Protein AF-A0A0C9R301-F1 (afdb_monomer)

Mean predicted aligned error: 19.4 Å

Foldseek 3Di:
DDPDDDPPPPPWAAAPQPLGGDICVVCVPWDKDFDDPDQVVQVVQCVLRVNPDRDDRRHIHTCQQDPLVPQWPCSPCCVVVVDDTDGDPPDYRNDCPSPPCPPVNVVPPPPPDDDDDDDDDDDDDDDDDDDDDDDDPDDDDDDDDDDDDDDDDDPDDDPPDDDDPDPDDDDDDDD

pLDDT: mean 70.41, std 19.67, range [37.19, 93.38]

Structure (mmCIF, N/CA/C/O backbone):
data_AF-A0A0C9R301-F1
#
_entry.id   AF-A0A0C9R301-F1
#
loop_
_atom_site.group_PDB
_atom_site.id
_atom_site.type_symbol
_atom_site.label_atom_id
_atom_site.label_alt_id
_atom_site.label_comp_id
_atom_site.label_asym_id
_atom_site.label_entity_id
_atom_site.label_seq_id
_atom_site.pdbx_PDB_ins_code
_atom_site.Cartn_x
_atom_site.Cartn_y
_atom_site.Cartn_z
_atom_site.occupancy
_atom_site.B_iso_or_equiv
_atom_site.auth_seq_id
_atom_site.auth_comp_id
_atom_site.auth_asym_id
_atom_site.auth_atom_id
_atom_site.pdbx_PDB_model_num
ATOM 1 N N . MET A 1 1 ? -12.811 18.721 -26.837 1.00 40.22 1 MET A N 1
ATOM 2 C CA . MET A 1 1 ? -12.257 17.421 -26.409 1.00 40.22 1 MET A CA 1
ATOM 3 C C . MET A 1 1 ? -11.170 17.715 -25.393 1.00 40.22 1 MET A C 1
ATOM 5 O O . MET A 1 1 ? -10.072 18.102 -25.762 1.00 40.22 1 MET A O 1
ATOM 9 N N . SER A 1 2 ? -11.553 17.731 -24.120 1.00 47.91 2 SER A N 1
ATOM 10 C CA . SER A 1 2 ? -10.850 18.438 -23.045 1.00 47.91 2 SER A CA 1
ATOM 11 C C . SER A 1 2 ? -9.996 17.462 -22.236 1.00 47.91 2 SER A C 1
ATOM 13 O O . SER A 1 2 ? -10.379 17.068 -21.139 1.00 47.91 2 SER A O 1
ATOM 15 N N . GLU A 1 3 ? -8.855 17.043 -22.776 1.00 57.19 3 GLU A N 1
ATOM 16 C CA . GLU A 1 3 ? -7.919 16.136 -22.093 1.00 57.19 3 GLU A CA 1
ATOM 17 C C . GLU A 1 3 ? -6.714 16.886 -21.521 1.00 57.19 3 GLU A C 1
ATOM 19 O O . GLU A 1 3 ? -5.571 16.465 -21.641 1.00 57.19 3 GLU A O 1
ATOM 24 N N . GLU A 1 4 ? -6.948 18.022 -20.870 1.00 67.81 4 GLU A N 1
ATOM 25 C CA . GLU A 1 4 ? -5.872 18.751 -20.211 1.00 67.81 4 GLU A CA 1
ATOM 26 C C . GLU A 1 4 ? -6.256 19.075 -18.779 1.00 67.81 4 GLU A C 1
ATOM 28 O O . GLU A 1 4 ? -6.947 20.048 -18.490 1.00 67.81 4 GLU A O 1
ATOM 33 N N . ARG A 1 5 ? -5.832 18.186 -17.877 1.00 62.47 5 ARG A N 1
ATOM 34 C CA . ARG A 1 5 ? -5.436 18.467 -16.491 1.00 62.47 5 ARG A CA 1
ATOM 35 C C . ARG A 1 5 ? -5.236 17.143 -15.781 1.00 62.47 5 ARG A C 1
ATOM 37 O O . ARG A 1 5 ? -6.207 16.477 -15.429 1.00 62.47 5 ARG A O 1
ATOM 44 N N . GLN A 1 6 ? -3.975 16.819 -15.504 1.00 55.41 6 GLN A N 1
ATOM 45 C CA . GLN A 1 6 ? -3.488 16.483 -14.158 1.00 55.41 6 GLN A CA 1
ATOM 46 C C . GLN A 1 6 ? -2.038 15.991 -14.227 1.00 55.41 6 GLN A C 1
ATOM 48 O O . GLN A 1 6 ? -1.737 14.843 -13.908 1.00 55.41 6 GLN A O 1
ATOM 53 N N . ASN A 1 7 ? -1.109 16.895 -14.546 1.00 53.75 7 ASN A N 1
ATOM 54 C CA . ASN A 1 7 ? 0.284 16.703 -14.150 1.00 53.75 7 ASN A CA 1
ATOM 55 C C . ASN A 1 7 ? 0.430 17.040 -12.654 1.00 53.75 7 ASN A C 1
ATOM 57 O O . ASN A 1 7 ? 1.044 18.031 -12.270 1.00 53.75 7 ASN A O 1
ATOM 61 N N . ARG A 1 8 ? -0.217 16.254 -11.783 1.00 62.84 8 ARG A N 1
ATOM 62 C CA . ARG A 1 8 ? 0.161 16.237 -10.366 1.00 62.84 8 ARG A CA 1
ATOM 63 C C . ARG A 1 8 ? 1.469 15.465 -10.313 1.00 62.84 8 ARG A C 1
ATOM 65 O O . ARG A 1 8 ? 1.487 14.323 -10.765 1.00 62.84 8 ARG A O 1
ATOM 72 N N . GLN A 1 9 ? 2.529 16.071 -9.781 1.00 61.53 9 GLN A N 1
ATOM 73 C CA . GLN A 1 9 ? 3.796 15.388 -9.510 1.00 61.53 9 GLN A CA 1
ATOM 74 C C . GLN A 1 9 ? 3.492 14.070 -8.786 1.00 61.53 9 GLN A C 1
ATOM 76 O O . GLN A 1 9 ? 3.073 14.058 -7.625 1.00 61.53 9 GLN A O 1
ATOM 81 N N . LYS A 1 10 ? 3.588 12.949 -9.512 1.00 67.69 10 LYS A N 1
ATOM 82 C CA . LYS A 1 10 ? 3.305 11.627 -8.959 1.00 67.69 10 LYS A CA 1
ATOM 83 C C . LYS A 1 10 ? 4.380 11.367 -7.914 1.00 67.69 10 LYS A C 1
ATOM 85 O O . LYS A 1 10 ? 5.560 11.307 -8.242 1.00 67.69 10 LYS A O 1
ATOM 90 N N . SER A 1 11 ? 3.971 11.257 -6.651 1.00 78.31 11 SER A N 1
ATOM 91 C CA . SER A 1 11 ? 4.891 10.852 -5.590 1.00 78.31 11 SER A CA 1
ATOM 92 C C . SER A 1 11 ? 5.481 9.494 -5.957 1.00 78.31 11 SER A C 1
ATOM 94 O O . SER A 1 11 ? 4.740 8.558 -6.262 1.00 78.31 11 SER A O 1
ATOM 96 N N . TYR A 1 12 ? 6.810 9.406 -5.968 1.00 87.88 12 TYR A N 1
ATOM 97 C CA . TYR A 1 12 ? 7.504 8.156 -6.235 1.00 87.88 12 TYR A CA 1
ATOM 98 C C . TYR A 1 12 ? 7.200 7.170 -5.107 1.00 87.88 12 TYR A C 1
ATOM 100 O O . TYR A 1 12 ? 7.534 7.416 -3.946 1.00 87.88 12 TYR A O 1
ATOM 108 N N . LYS A 1 13 ? 6.529 6.067 -5.445 1.00 89.69 13 LYS A N 1
ATOM 109 C CA . LYS A 1 13 ? 6.228 4.973 -4.521 1.00 89.69 13 LYS A CA 1
ATOM 110 C C . LYS A 1 13 ? 6.760 3.664 -5.085 1.00 89.69 13 LYS A C 1
ATOM 112 O O . LYS A 1 13 ? 6.767 3.450 -6.299 1.00 89.69 13 LYS A O 1
ATOM 117 N N . TYR A 1 14 ? 7.173 2.783 -4.189 1.00 92.25 14 TYR A N 1
ATOM 118 C CA . TYR A 1 14 ? 7.648 1.442 -4.503 1.00 92.25 14 TYR A CA 1
ATOM 119 C C . TYR A 1 14 ? 6.987 0.434 -3.566 1.00 92.25 14 TYR A C 1
ATOM 121 O O . TYR A 1 14 ? 6.553 0.798 -2.470 1.00 92.25 14 TYR A O 1
ATOM 129 N N . CYS A 1 15 ? 6.874 -0.813 -4.022 1.00 93.38 15 CYS A N 1
ATOM 130 C CA . CYS A 1 15 ? 6.379 -1.903 -3.193 1.00 93.38 15 CYS A CA 1
ATOM 131 C C . CYS A 1 15 ? 7.404 -2.240 -2.100 1.00 93.38 15 CYS A C 1
ATOM 133 O O . CYS A 1 15 ? 8.577 -2.432 -2.406 1.00 93.38 15 CYS A O 1
ATOM 135 N N . PHE A 1 16 ? 6.985 -2.324 -0.836 1.00 92.62 16 PHE A N 1
ATOM 136 C CA . PHE A 1 16 ? 7.897 -2.693 0.257 1.00 92.62 16 PHE A CA 1
ATOM 137 C C . PHE A 1 16 ? 8.217 -4.198 0.314 1.00 92.62 16 PHE A C 1
ATOM 139 O O . PHE A 1 16 ? 9.137 -4.594 1.027 1.00 92.62 16 PHE A O 1
ATOM 146 N N . VAL A 1 17 ? 7.438 -5.034 -0.380 1.00 92.44 17 VAL A N 1
ATOM 147 C CA . VAL A 1 17 ? 7.561 -6.498 -0.349 1.00 92.44 17 VAL A CA 1
ATOM 148 C C . VAL A 1 17 ? 8.924 -6.920 -0.918 1.00 92.44 17 VAL A C 1
ATOM 150 O O . VAL A 1 17 ? 9.285 -6.465 -2.009 1.00 92.44 17 VAL A O 1
ATOM 153 N N . PRO A 1 18 ? 9.685 -7.795 -0.232 1.00 89.38 18 PRO A N 1
ATOM 154 C CA . PRO A 1 18 ? 10.967 -8.262 -0.742 1.00 89.38 18 PRO A CA 1
ATOM 155 C C . PRO A 1 18 ? 10.776 -9.006 -2.070 1.00 89.38 18 PRO A C 1
ATOM 157 O O . PRO A 1 18 ? 9.759 -9.664 -2.292 1.00 89.38 18 PRO A O 1
ATOM 160 N N . ASN A 1 19 ? 11.749 -8.864 -2.971 1.00 88.69 19 ASN A N 1
ATOM 161 C CA . ASN A 1 19 ? 11.744 -9.378 -4.351 1.00 88.69 19 ASN A CA 1
ATOM 162 C C . ASN A 1 19 ? 10.709 -8.747 -5.304 1.00 88.69 19 ASN A C 1
ATOM 164 O O . ASN A 1 19 ? 10.765 -8.991 -6.510 1.00 88.69 19 ASN A O 1
ATOM 168 N N . CYS A 1 20 ? 9.821 -7.872 -4.827 1.00 90.50 20 CYS A N 1
ATOM 169 C CA . CYS A 1 20 ? 8.904 -7.133 -5.687 1.00 90.50 20 CYS A CA 1
ATOM 170 C C . CYS A 1 20 ? 9.568 -5.852 -6.217 1.00 90.50 20 CYS A C 1
ATOM 172 O O . CYS A 1 20 ? 9.869 -4.931 -5.461 1.00 90.50 20 CYS A O 1
ATOM 174 N N . ARG A 1 21 ? 9.784 -5.763 -7.536 1.00 88.81 21 ARG A N 1
ATOM 175 C CA . ARG A 1 21 ? 10.414 -4.596 -8.194 1.00 88.81 21 ARG A CA 1
ATOM 176 C C . ARG A 1 21 ? 9.404 -3.588 -8.760 1.00 88.81 21 ARG A C 1
ATOM 178 O O . ARG A 1 21 ? 9.780 -2.687 -9.507 1.00 88.81 21 ARG A O 1
ATOM 185 N N . ASN A 1 22 ? 8.124 -3.719 -8.405 1.00 91.81 22 ASN A N 1
ATOM 186 C CA . ASN A 1 22 ? 7.070 -2.822 -8.873 1.00 91.81 22 ASN A CA 1
ATOM 187 C C . ASN A 1 22 ? 7.219 -1.423 -8.249 1.00 91.81 22 ASN A C 1
ATOM 189 O O . ASN A 1 22 ? 7.213 -1.252 -7.024 1.00 91.81 22 ASN A O 1
ATOM 193 N N . THR A 1 23 ? 7.293 -0.402 -9.102 1.00 90.38 23 THR A N 1
ATOM 194 C CA . THR A 1 23 ? 7.402 1.013 -8.711 1.00 90.38 23 THR A CA 1
ATOM 195 C C . THR A 1 23 ? 6.439 1.872 -9.519 1.00 90.38 23 THR A C 1
ATOM 197 O O . THR A 1 23 ? 5.983 1.473 -10.587 1.00 90.38 23 THR A O 1
ATOM 200 N N . THR A 1 24 ? 6.129 3.081 -9.048 1.00 87.88 24 THR A N 1
ATOM 201 C CA . THR A 1 24 ? 5.273 4.018 -9.803 1.00 87.88 24 THR A CA 1
ATOM 202 C C . THR A 1 24 ? 5.892 4.415 -11.150 1.00 87.88 24 THR A C 1
ATOM 204 O O . THR A 1 24 ? 5.164 4.791 -12.064 1.00 87.88 24 THR A O 1
ATOM 207 N N . THR A 1 25 ? 7.217 4.302 -11.292 1.00 86.50 25 THR A N 1
ATOM 208 C CA . THR A 1 25 ? 7.937 4.560 -12.547 1.00 86.50 25 THR A CA 1
ATOM 209 C C . THR A 1 25 ? 7.876 3.368 -13.499 1.00 86.50 25 THR A C 1
ATOM 211 O O . THR A 1 25 ? 7.582 3.548 -14.673 1.00 86.50 25 THR A O 1
ATOM 214 N N . SER A 1 26 ? 8.128 2.151 -13.004 1.00 86.62 26 SER A N 1
ATOM 215 C CA . SER A 1 26 ? 8.113 0.936 -13.834 1.00 86.62 26 SER A CA 1
ATOM 216 C C . SER A 1 26 ? 6.694 0.522 -14.223 1.00 86.62 26 SER A C 1
ATOM 218 O O . SER A 1 26 ? 6.454 0.074 -15.339 1.00 86.62 26 SER A O 1
ATOM 220 N N . THR A 1 27 ? 5.741 0.702 -13.311 1.00 85.19 27 THR A N 1
ATOM 221 C CA . THR A 1 27 ? 4.350 0.284 -13.478 1.00 85.19 27 THR A CA 1
ATOM 222 C C . THR A 1 27 ? 3.405 1.434 -13.115 1.00 85.19 27 THR A C 1
ATOM 224 O O . THR A 1 27 ? 2.773 1.401 -12.056 1.00 85.19 27 THR A O 1
ATOM 227 N N . PRO A 1 28 ? 3.291 2.474 -13.965 1.00 83.38 28 PRO A N 1
ATOM 228 C CA . PRO A 1 28 ? 2.484 3.663 -13.670 1.00 83.38 28 PRO A CA 1
ATOM 229 C C . PRO A 1 28 ? 0.973 3.400 -13.675 1.00 83.38 28 PRO A C 1
ATOM 231 O O . PRO A 1 28 ? 0.217 4.204 -13.127 1.00 83.38 28 PRO A O 1
ATOM 234 N N . ASN A 1 29 ? 0.545 2.296 -14.293 1.00 85.94 29 ASN A N 1
ATOM 235 C CA . ASN A 1 29 ? -0.857 1.887 -14.389 1.00 85.94 29 ASN A CA 1
ATOM 236 C C . ASN A 1 29 ? -1.323 1.095 -13.164 1.00 85.94 29 ASN A C 1
ATOM 238 O O . ASN A 1 29 ? -2.524 1.000 -12.926 1.00 85.94 29 ASN A O 1
ATOM 242 N N . LYS A 1 30 ? -0.381 0.552 -12.383 1.00 88.06 30 LYS A N 1
ATOM 243 C CA . LYS A 1 30 ? -0.700 -0.264 -11.218 1.00 88.06 30 LYS A CA 1
ATOM 244 C C . LYS A 1 30 ? -1.094 0.594 -10.030 1.00 88.06 30 LYS A C 1
ATOM 246 O O . LYS A 1 30 ? -0.558 1.680 -9.784 1.00 88.06 30 LYS A O 1
ATOM 251 N N . THR A 1 31 ? -2.007 0.066 -9.233 1.00 89.31 31 THR A N 1
ATOM 252 C CA . THR A 1 31 ? -2.385 0.657 -7.961 1.00 89.31 31 THR A CA 1
ATOM 253 C C . THR A 1 31 ? -1.351 0.377 -6.880 1.00 89.31 31 THR A C 1
ATOM 255 O O . THR A 1 31 ? -0.943 -0.757 -6.655 1.00 89.31 31 THR A O 1
ATOM 258 N N . PHE A 1 32 ? -1.005 1.429 -6.135 1.00 91.25 32 PHE A N 1
ATOM 259 C CA . PHE A 1 32 ? -0.276 1.328 -4.875 1.00 91.25 32 PHE A CA 1
ATOM 260 C C . PHE A 1 32 ? -1.198 1.687 -3.707 1.00 91.25 32 PHE A C 1
ATOM 262 O O . PHE A 1 32 ? -1.833 2.748 -3.709 1.00 91.25 32 PHE A O 1
ATOM 269 N N . ILE A 1 33 ? -1.263 0.803 -2.717 1.00 91.12 33 ILE A N 1
ATOM 270 C CA . ILE A 1 33 ? -2.029 0.943 -1.476 1.00 91.12 33 ILE A CA 1
ATOM 271 C C . ILE A 1 33 ? -1.053 1.301 -0.354 1.00 91.12 33 ILE A C 1
ATOM 273 O O . ILE A 1 33 ? 0.005 0.689 -0.228 1.00 91.12 33 ILE A O 1
ATOM 277 N N . CYS A 1 34 ? -1.382 2.310 0.452 1.00 91.62 34 CYS A N 1
ATOM 278 C CA . CYS A 1 34 ? -0.571 2.671 1.616 1.00 91.62 34 CYS A CA 1
ATOM 279 C C . CYS A 1 34 ? -0.836 1.712 2.783 1.00 91.62 34 CYS A C 1
ATOM 281 O O . CYS A 1 34 ? -1.955 1.227 2.946 1.00 91.62 34 CYS A O 1
ATOM 283 N N . VAL A 1 35 ? 0.175 1.497 3.624 1.00 91.44 35 VAL A N 1
ATOM 284 C CA . VAL A 1 35 ? 0.031 0.659 4.823 1.00 91.44 35 VAL A CA 1
ATOM 285 C C . VAL A 1 35 ? -1.010 1.223 5.806 1.00 91.44 35 VAL A C 1
ATOM 287 O O . VAL A 1 35 ? -1.174 2.446 5.912 1.00 91.44 35 VAL A O 1
ATOM 290 N N . PRO A 1 36 ? -1.707 0.357 6.561 1.00 90.19 36 PRO A N 1
ATOM 291 C CA . PRO A 1 36 ? -2.682 0.783 7.556 1.00 90.19 36 PRO A CA 1
ATOM 292 C C . PRO A 1 36 ? -2.032 1.571 8.703 1.00 90.19 36 PRO A C 1
ATOM 294 O O . PRO A 1 36 ? -0.866 1.378 9.057 1.00 90.19 36 PRO A O 1
ATOM 297 N N . LYS A 1 37 ? -2.819 2.465 9.317 1.00 89.69 37 LYS A N 1
ATOM 298 C CA . LYS A 1 37 ? -2.368 3.307 10.440 1.00 89.69 37 LYS A CA 1
ATOM 299 C C . LYS A 1 37 ? -2.138 2.494 11.719 1.00 89.69 37 LYS A C 1
ATOM 301 O O . LYS A 1 37 ? -1.157 2.732 12.424 1.00 89.69 37 LYS A O 1
ATOM 306 N N . LYS A 1 38 ? -3.026 1.529 11.993 1.00 91.00 38 LYS A N 1
ATOM 307 C CA . LYS A 1 38 ? -2.967 0.648 13.169 1.00 91.00 38 LYS A CA 1
ATOM 308 C C . LYS A 1 38 ? -1.671 -0.174 13.138 1.00 91.00 38 LYS A C 1
ATOM 310 O O . LYS A 1 38 ? -1.344 -0.788 12.123 1.00 91.00 38 LYS A O 1
ATOM 315 N N . GLU A 1 39 ? -0.913 -0.153 14.233 1.00 90.69 39 GLU A N 1
ATOM 316 C CA . GLU A 1 39 ? 0.394 -0.820 14.310 1.00 90.69 39 GLU A CA 1
ATOM 317 C C . GLU A 1 39 ? 0.273 -2.347 14.274 1.00 90.69 39 GLU A C 1
ATOM 319 O O . GLU A 1 39 ? 1.055 -2.998 13.589 1.00 90.69 39 GLU A O 1
ATOM 324 N N . GLU A 1 40 ? -0.731 -2.908 14.944 1.00 90.56 40 GLU A N 1
ATOM 325 C CA . GLU A 1 40 ? -0.991 -4.353 14.994 1.00 90.56 40 GLU A CA 1
ATOM 326 C C . GLU A 1 40 ? -1.180 -4.944 13.593 1.00 90.56 40 GLU A C 1
ATOM 328 O O . GLU A 1 40 ? -0.479 -5.874 13.201 1.00 90.56 40 GLU A O 1
ATOM 333 N N . ILE A 1 41 ? -2.040 -4.323 12.781 1.00 91.06 41 ILE A N 1
ATOM 334 C CA . ILE A 1 41 ? -2.286 -4.750 11.397 1.00 91.06 41 ILE A CA 1
ATOM 335 C C . ILE A 1 41 ? -1.015 -4.607 10.555 1.00 91.06 41 ILE A C 1
ATOM 337 O O . ILE A 1 41 ? -0.697 -5.455 9.728 1.00 91.06 41 ILE A O 1
ATOM 341 N N . ARG A 1 42 ? -0.239 -3.547 10.782 1.00 91.88 42 ARG A N 1
ATOM 342 C CA . ARG A 1 42 ? 1.016 -3.327 10.062 1.00 91.88 42 ARG A CA 1
ATOM 343 C C . ARG A 1 42 ? 2.082 -4.370 10.410 1.00 91.88 42 ARG A C 1
ATOM 345 O O . ARG A 1 42 ? 2.832 -4.755 9.520 1.00 91.88 42 ARG A O 1
ATOM 352 N N . LYS A 1 43 ? 2.119 -4.869 11.650 1.00 90.62 43 LYS A N 1
ATOM 353 C CA . LYS A 1 43 ? 2.957 -6.020 12.031 1.00 90.62 43 LYS A CA 1
ATOM 354 C C . LYS A 1 43 ? 2.518 -7.287 11.299 1.00 90.62 43 LYS A C 1
ATOM 356 O O . LYS A 1 43 ? 3.372 -7.976 10.754 1.00 90.62 43 LYS A O 1
ATOM 361 N N . LEU A 1 44 ? 1.211 -7.543 11.202 1.00 91.38 44 LEU A N 1
ATOM 362 C CA . LEU A 1 44 ? 0.687 -8.668 10.414 1.00 91.38 44 LEU A CA 1
ATOM 363 C C . LEU A 1 44 ? 1.093 -8.567 8.939 1.00 91.38 44 LEU A C 1
ATOM 365 O O . LEU A 1 44 ? 1.514 -9.555 8.350 1.00 91.38 44 LEU A O 1
ATOM 369 N N . TRP A 1 45 ? 1.055 -7.366 8.357 1.00 93.25 45 TRP A N 1
ATOM 370 C CA . TRP A 1 45 ? 1.510 -7.138 6.982 1.00 93.25 45 TRP A CA 1
ATOM 371 C C . TRP A 1 45 ? 3.009 -7.405 6.804 1.00 93.25 45 TRP A C 1
ATOM 373 O O . TRP A 1 45 ? 3.400 -7.970 5.782 1.00 93.25 45 TRP A O 1
ATOM 383 N N . CYS A 1 46 ? 3.844 -7.030 7.782 1.00 91.75 46 CYS A N 1
ATOM 384 C CA . CYS A 1 46 ? 5.267 -7.377 7.784 1.00 91.75 46 CYS A CA 1
ATOM 385 C C . CYS A 1 46 ? 5.467 -8.897 7.778 1.00 91.75 46 CYS A C 1
ATOM 387 O O . CYS A 1 46 ? 6.205 -9.401 6.935 1.00 91.75 46 CYS A O 1
ATOM 389 N N . ILE A 1 47 ? 4.780 -9.608 8.679 1.00 90.56 47 ILE A N 1
ATOM 390 C CA . ILE A 1 47 ? 4.881 -11.066 8.825 1.00 90.56 47 ILE A CA 1
ATOM 391 C C . ILE A 1 47 ? 4.427 -11.761 7.538 1.00 90.56 47 ILE A C 1
ATOM 393 O O . ILE A 1 47 ? 5.178 -12.559 6.988 1.00 90.56 47 ILE A O 1
ATOM 397 N N . ALA A 1 48 ? 3.253 -11.396 7.011 1.00 90.69 48 ALA A N 1
ATOM 398 C CA . ALA A 1 48 ? 2.717 -11.968 5.777 1.00 90.69 48 ALA A CA 1
ATOM 399 C C . ALA A 1 48 ? 3.659 -11.758 4.583 1.00 90.69 48 ALA A C 1
ATOM 401 O O . ALA A 1 48 ? 3.815 -12.645 3.755 1.00 90.69 48 ALA A O 1
ATOM 402 N N . SER A 1 49 ? 4.323 -10.601 4.516 1.00 89.50 49 SER A N 1
ATOM 403 C CA . SER A 1 49 ? 5.228 -10.264 3.412 1.00 89.50 49 SER A CA 1
ATOM 404 C C . SER A 1 49 ? 6.655 -10.792 3.588 1.00 89.50 49 SER A C 1
ATOM 406 O O . SER A 1 49 ? 7.487 -10.535 2.718 1.00 89.50 49 SER A O 1
ATOM 408 N N . GLY A 1 50 ? 6.984 -11.441 4.711 1.00 88.44 50 GLY A N 1
ATOM 409 C CA . GLY A 1 50 ? 8.364 -11.819 5.040 1.00 88.44 50 GLY A CA 1
ATOM 410 C C . GLY A 1 50 ? 9.300 -10.617 5.239 1.00 88.44 50 GLY A C 1
ATOM 411 O O . GLY A 1 50 ? 10.504 -10.707 5.001 1.00 88.44 50 GLY A O 1
ATOM 412 N N . TYR A 1 51 ? 8.761 -9.456 5.624 1.00 88.81 51 TYR A N 1
ATOM 413 C CA . TYR A 1 51 ? 9.531 -8.231 5.829 1.00 88.81 51 TYR A CA 1
ATOM 414 C C . TYR A 1 51 ? 9.947 -8.089 7.298 1.00 88.81 51 TYR A C 1
ATOM 416 O O . TYR A 1 51 ? 9.119 -7.833 8.167 1.00 88.81 51 TYR A O 1
ATOM 424 N N . ASN A 1 52 ? 11.250 -8.177 7.573 1.00 84.44 52 ASN A N 1
ATOM 425 C CA . ASN A 1 52 ? 11.800 -8.142 8.938 1.00 84.44 52 ASN A CA 1
ATOM 426 C C . ASN A 1 52 ? 11.965 -6.722 9.533 1.00 84.44 52 ASN A C 1
ATOM 428 O O . ASN A 1 52 ? 12.530 -6.559 10.612 1.00 84.44 52 ASN A O 1
ATOM 432 N N . GLY A 1 53 ? 11.508 -5.674 8.838 1.00 84.44 53 GLY A N 1
ATOM 433 C CA . GLY A 1 53 ? 11.682 -4.276 9.248 1.00 84.44 53 GLY A CA 1
ATOM 434 C C . GLY A 1 53 ? 10.417 -3.599 9.789 1.00 84.44 53 GLY A C 1
ATOM 435 O O . GLY A 1 53 ? 9.306 -4.129 9.749 1.00 84.44 53 GLY A O 1
ATOM 436 N N . LYS A 1 54 ? 10.572 -2.348 10.244 1.00 86.44 54 LYS A N 1
ATOM 437 C CA . LYS A 1 54 ? 9.447 -1.478 10.627 1.00 86.44 54 LYS A CA 1
ATOM 438 C C . LYS A 1 54 ? 8.929 -0.704 9.416 1.00 86.44 54 LYS A C 1
ATOM 440 O O . LYS A 1 54 ? 9.631 0.150 8.874 1.00 86.44 54 LYS A O 1
ATOM 445 N N . LEU A 1 55 ? 7.674 -0.937 9.036 1.00 88.25 55 LEU A N 1
ATOM 446 C CA . LEU A 1 55 ? 7.028 -0.183 7.961 1.00 88.25 55 LEU A CA 1
ATOM 447 C C . LEU A 1 55 ? 6.660 1.236 8.416 1.00 88.25 55 LEU A C 1
ATOM 449 O O . LEU A 1 55 ? 5.999 1.444 9.439 1.00 88.25 55 LEU A O 1
ATOM 453 N N . ARG A 1 56 ? 7.053 2.232 7.618 1.00 88.88 56 ARG A N 1
ATOM 454 C CA . ARG A 1 56 ? 6.607 3.628 7.768 1.00 88.88 56 ARG A CA 1
ATOM 455 C C . ARG A 1 56 ? 5.215 3.801 7.168 1.00 88.88 56 ARG A C 1
ATOM 457 O O . ARG A 1 56 ? 4.881 3.098 6.223 1.00 88.88 56 ARG A O 1
ATOM 464 N N . LEU A 1 57 ? 4.448 4.786 7.632 1.00 88.56 57 LEU A N 1
ATOM 465 C CA . LEU A 1 57 ? 3.114 5.100 7.084 1.00 88.56 57 LEU A CA 1
ATOM 466 C C . LEU A 1 57 ? 3.139 5.539 5.608 1.00 88.56 57 LEU A C 1
ATOM 468 O O . LEU A 1 57 ? 2.123 5.473 4.924 1.00 88.56 57 LEU A O 1
ATOM 472 N N . SER A 1 58 ? 4.297 5.982 5.115 1.00 87.56 58 SER A N 1
ATOM 473 C CA . SER A 1 58 ? 4.528 6.302 3.703 1.00 87.56 58 SER A CA 1
ATOM 474 C C . SER A 1 58 ? 4.811 5.076 2.831 1.00 87.56 58 SER A C 1
ATOM 476 O O . SER A 1 58 ? 4.839 5.205 1.608 1.00 87.56 58 SER A O 1
ATOM 478 N N . SER A 1 59 ? 5.030 3.905 3.437 1.00 91.12 59 SER A N 1
ATOM 479 C CA . SER A 1 59 ? 5.294 2.667 2.703 1.00 91.12 59 SER A CA 1
ATOM 480 C C . SER A 1 59 ? 4.039 2.240 1.951 1.00 91.12 59 SER A C 1
ATOM 482 O O . SER A 1 59 ? 2.916 2.404 2.441 1.00 91.12 59 SER A O 1
ATOM 484 N N . ALA A 1 60 ? 4.237 1.680 0.764 1.00 92.62 60 ALA A N 1
ATOM 485 C CA . ALA A 1 60 ? 3.155 1.241 -0.093 1.00 92.62 60 ALA A CA 1
ATOM 486 C C . ALA A 1 60 ? 3.402 -0.176 -0.605 1.00 92.62 60 ALA A C 1
ATOM 488 O O . ALA A 1 60 ? 4.531 -0.657 -0.659 1.00 92.62 60 ALA A O 1
ATOM 489 N N . ILE A 1 61 ? 2.319 -0.831 -0.989 1.00 93.06 61 ILE A N 1
ATOM 490 C CA . ILE A 1 61 ? 2.304 -2.163 -1.575 1.00 93.06 61 ILE A CA 1
ATOM 491 C C . ILE A 1 61 ? 1.528 -2.110 -2.888 1.00 93.06 61 ILE A C 1
ATOM 493 O O . ILE A 1 61 ? 0.583 -1.329 -3.022 1.00 93.06 61 ILE A O 1
ATOM 497 N N . CYS A 1 62 ? 1.976 -2.868 -3.883 1.00 93.12 62 CYS A N 1
ATOM 498 C CA . CYS A 1 62 ? 1.311 -2.918 -5.181 1.00 93.12 62 CYS A CA 1
ATOM 499 C C . CYS A 1 62 ? 0.069 -3.823 -5.160 1.00 93.12 62 CYS A C 1
ATOM 501 O O . CYS A 1 62 ? -0.090 -4.665 -4.277 1.00 93.12 62 CYS A O 1
ATOM 5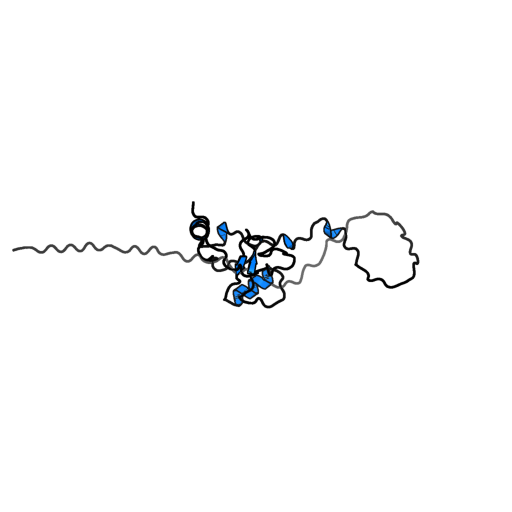03 N N . GLU A 1 63 ? -0.806 -3.623 -6.141 1.00 91.88 63 GLU A N 1
ATOM 504 C CA . GLU A 1 63 ? -2.050 -4.380 -6.311 1.00 91.88 63 GLU A CA 1
ATOM 505 C C . GLU A 1 63 ? -1.857 -5.884 -6.505 1.00 91.88 63 GLU A C 1
ATOM 507 O O . GLU A 1 63 ? -2.718 -6.632 -6.067 1.00 91.88 63 GLU A O 1
ATOM 512 N N . ASP A 1 64 ? -0.724 -6.330 -7.057 1.00 91.69 64 ASP A N 1
ATOM 513 C CA . ASP A 1 64 ? -0.429 -7.750 -7.317 1.00 91.69 64 ASP A CA 1
ATOM 514 C C . ASP A 1 64 ? -0.481 -8.630 -6.050 1.00 91.69 64 ASP A C 1
ATOM 516 O O . ASP A 1 64 ? -0.571 -9.852 -6.141 1.00 91.69 64 ASP A O 1
ATOM 520 N N . HIS A 1 65 ? -0.411 -8.021 -4.863 1.00 91.81 65 HIS A N 1
ATOM 521 C CA . HIS A 1 65 ? -0.464 -8.727 -3.582 1.00 91.81 65 HIS A CA 1
ATOM 522 C C . HIS A 1 65 ? -1.879 -8.862 -2.994 1.00 91.81 65 HIS A C 1
ATOM 524 O O . HIS A 1 65 ? -2.050 -9.497 -1.948 1.00 91.81 65 HIS A O 1
ATOM 530 N N . PHE A 1 66 ? -2.885 -8.277 -3.650 1.00 92.12 66 PHE A N 1
ATOM 531 C CA . PHE A 1 66 ? -4.281 -8.244 -3.215 1.00 92.12 66 PHE A CA 1
ATOM 532 C C . PHE A 1 66 ? -5.212 -8.719 -4.323 1.00 92.12 66 PHE A C 1
ATOM 534 O O . PHE A 1 66 ? -4.928 -8.585 -5.510 1.00 92.12 66 PHE A O 1
ATOM 541 N N . LYS A 1 67 ? -6.393 -9.180 -3.927 1.00 91.75 67 LYS A N 1
ATOM 542 C CA . LYS A 1 67 ? -7.512 -9.378 -4.840 1.00 91.75 67 LYS A CA 1
ATOM 543 C C . LYS A 1 67 ? -8.469 -8.203 -4.676 1.00 91.75 67 LYS A C 1
ATOM 545 O O . LYS A 1 67 ? -9.401 -8.262 -3.882 1.00 91.75 67 LYS A O 1
ATOM 550 N N . LEU A 1 68 ? -8.202 -7.114 -5.407 1.00 88.94 68 LEU A N 1
ATOM 551 C CA . LEU A 1 68 ? -8.887 -5.818 -5.241 1.00 88.94 68 LEU A CA 1
ATOM 552 C C . LEU A 1 68 ? -10.419 -5.916 -5.260 1.00 88.94 68 LEU A C 1
ATOM 554 O O . LEU A 1 68 ? -11.069 -5.151 -4.553 1.00 88.94 68 LEU A O 1
ATOM 558 N N . ASP A 1 69 ? -10.968 -6.846 -6.039 1.00 88.12 69 ASP A N 1
ATOM 559 C CA . ASP A 1 69 ? -12.412 -7.063 -6.162 1.00 88.12 69 ASP A CA 1
ATOM 560 C C . ASP A 1 69 ? -13.049 -7.534 -4.837 1.00 88.12 69 ASP A C 1
ATOM 562 O O . ASP A 1 69 ? -14.176 -7.165 -4.522 1.00 88.12 69 ASP A O 1
ATOM 566 N N . GLU A 1 70 ? -12.324 -8.327 -4.040 1.00 89.00 70 GLU A N 1
ATOM 567 C CA . GLU A 1 70 ? -12.792 -8.870 -2.754 1.00 89.00 70 GLU A CA 1
ATOM 568 C C . GLU A 1 70 ? -12.330 -8.027 -1.559 1.00 89.00 70 GLU A C 1
ATOM 570 O O . GLU A 1 70 ? -13.048 -7.895 -0.565 1.00 89.00 70 GLU A O 1
ATOM 575 N N . ASP A 1 71 ? -11.124 -7.472 -1.666 1.00 89.75 71 ASP A N 1
ATOM 576 C CA . ASP A 1 71 ? -10.356 -6.876 -0.573 1.00 89.75 71 ASP A CA 1
ATOM 577 C C . ASP A 1 71 ? -10.670 -5.382 -0.349 1.00 89.75 71 ASP A C 1
ATOM 579 O O . ASP A 1 71 ? -10.342 -4.818 0.702 1.00 89.75 71 ASP A O 1
ATOM 583 N N . LEU A 1 72 ? -11.294 -4.712 -1.325 1.00 90.88 72 LEU A N 1
ATOM 584 C CA . LEU A 1 72 ? -11.745 -3.325 -1.201 1.00 90.88 72 LEU A CA 1
ATOM 585 C C . LEU A 1 72 ? -13.242 -3.267 -0.885 1.00 90.88 72 LEU A C 1
ATOM 587 O O . LEU A 1 72 ? -14.055 -3.862 -1.584 1.00 90.88 72 LEU A O 1
ATOM 591 N N . ASP A 1 73 ? -13.618 -2.467 0.114 1.00 90.25 73 ASP A N 1
ATOM 592 C CA . ASP A 1 73 ? -15.031 -2.116 0.338 1.00 90.25 73 ASP A CA 1
ATOM 593 C C . ASP A 1 73 ? -15.537 -1.187 -0.766 1.00 90.25 73 ASP A C 1
ATOM 595 O O . ASP A 1 73 ? -16.669 -1.282 -1.228 1.00 90.25 73 ASP A O 1
ATOM 599 N N . ASN A 1 74 ? -14.662 -0.285 -1.213 1.00 89.56 74 ASN A N 1
ATOM 600 C CA . ASN A 1 74 ? -14.974 0.714 -2.221 1.00 89.56 74 ASN A CA 1
ATOM 601 C C . ASN A 1 74 ? -14.340 0.362 -3.573 1.00 89.56 74 ASN A C 1
ATOM 603 O O . ASN A 1 74 ? -13.577 1.149 -4.129 1.00 89.56 74 ASN A O 1
ATOM 607 N N . TYR A 1 75 ? -14.580 -0.846 -4.082 1.00 86.62 75 TYR A N 1
ATOM 608 C CA . TYR A 1 75 ? -14.062 -1.224 -5.397 1.00 86.62 75 TYR A CA 1
ATOM 609 C C . TYR A 1 75 ? -14.797 -0.486 -6.531 1.00 86.62 75 TYR A C 1
ATOM 611 O O . TYR A 1 75 ? -14.169 0.146 -7.382 1.00 86.62 75 TYR A O 1
ATOM 619 N N . MET A 1 76 ? -16.134 -0.520 -6.510 1.00 85.19 76 MET A N 1
ATOM 620 C CA . MET A 1 76 ? -16.993 0.047 -7.558 1.00 85.19 76 MET A CA 1
ATOM 621 C C . MET A 1 76 ? -16.859 1.573 -7.664 1.00 85.19 76 MET A C 1
ATOM 623 O O . MET A 1 76 ? -16.609 2.089 -8.756 1.00 85.19 76 MET A O 1
ATOM 627 N N . GLU A 1 77 ? -16.960 2.309 -6.550 1.00 86.62 77 GLU A N 1
ATOM 628 C CA . GLU A 1 77 ? -16.859 3.777 -6.597 1.00 86.62 77 GLU A CA 1
ATOM 629 C C . GLU A 1 77 ? -15.417 4.226 -6.866 1.00 86.62 77 GLU A C 1
ATOM 631 O O . GLU A 1 77 ? -15.198 5.234 -7.536 1.00 86.62 77 GLU A O 1
ATOM 636 N N . TRP A 1 78 ? -14.403 3.472 -6.426 1.00 87.56 78 TRP A N 1
ATOM 637 C CA . TRP A 1 78 ? -13.025 3.745 -6.834 1.00 87.56 78 TRP A CA 1
ATOM 638 C C . TRP A 1 78 ? -12.845 3.608 -8.353 1.00 87.56 78 TRP A C 1
ATOM 640 O O . TRP A 1 78 ? -12.207 4.469 -8.966 1.00 87.56 78 TRP A O 1
ATOM 650 N N 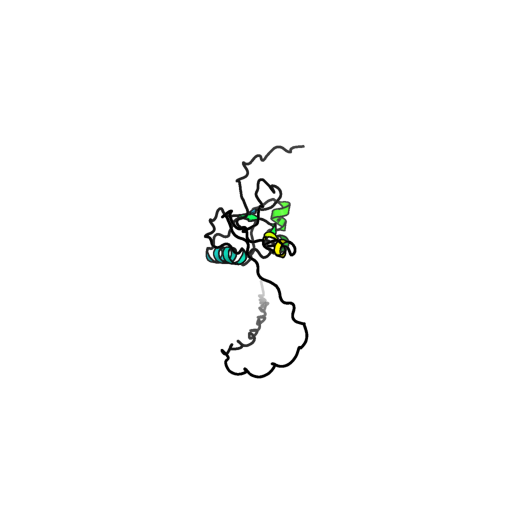. LYS A 1 79 ? -13.418 2.569 -8.969 1.00 86.25 79 LYS A N 1
ATOM 651 C CA . LYS A 1 79 ? -13.291 2.311 -10.409 1.00 86.25 79 LYS A CA 1
ATOM 652 C C . LYS A 1 79 ? -14.000 3.370 -11.259 1.00 86.25 79 LYS A C 1
ATOM 654 O O . LYS A 1 79 ? -13.445 3.792 -12.270 1.00 86.25 79 LYS A O 1
ATOM 659 N N . MET A 1 80 ? -15.172 3.836 -10.823 1.00 87.38 80 MET A N 1
ATOM 660 C CA . MET A 1 80 ? -15.977 4.828 -11.551 1.00 87.38 80 MET A CA 1
ATOM 661 C C . MET A 1 80 ? -15.573 6.280 -11.247 1.00 87.38 80 MET A C 1
ATOM 663 O O . MET A 1 80 ? -15.415 7.090 -12.157 1.00 87.38 80 MET A O 1
ATOM 667 N N . THR A 1 81 ? -15.353 6.612 -9.974 1.00 81.62 81 THR A N 1
ATOM 668 C CA . THR A 1 81 ? -15.225 8.000 -9.485 1.00 81.62 81 THR A CA 1
ATOM 669 C C . THR A 1 81 ? -13.779 8.369 -9.118 1.00 81.62 81 THR A C 1
ATOM 671 O O . THR A 1 81 ? -13.479 9.527 -8.831 1.00 81.62 81 THR A O 1
ATOM 674 N N . LYS A 1 82 ? -12.840 7.406 -9.140 1.00 80.19 82 LYS A N 1
ATOM 675 C CA . LYS A 1 82 ? -11.424 7.580 -8.739 1.00 80.19 82 LYS A CA 1
ATOM 676 C C . LYS A 1 82 ? -11.252 8.106 -7.303 1.00 80.19 82 LYS A C 1
ATOM 678 O O . LYS A 1 82 ? -10.298 8.827 -7.001 1.00 80.19 82 LYS A O 1
ATOM 683 N N . CYS A 1 83 ? -12.156 7.716 -6.403 1.00 83.31 83 CYS A N 1
ATOM 684 C CA . CYS A 1 83 ? -12.101 8.039 -4.976 1.00 83.31 83 CYS A CA 1
ATOM 685 C C . CYS A 1 83 ? -10.901 7.386 -4.257 1.00 83.31 83 CYS A C 1
ATOM 687 O O . CYS A 1 83 ? -10.177 6.549 -4.803 1.00 83.31 83 CYS A O 1
ATOM 689 N N . ARG A 1 84 ? -10.664 7.779 -2.997 1.00 84.00 84 ARG A N 1
ATOM 690 C CA . ARG A 1 84 ? -9.623 7.161 -2.157 1.00 84.00 84 ARG A CA 1
ATOM 691 C C . ARG A 1 84 ? -9.992 5.709 -1.837 1.00 84.00 84 ARG A C 1
ATOM 693 O O . ARG A 1 84 ? -11.099 5.436 -1.387 1.00 84.00 84 ARG A O 1
ATOM 700 N N . LYS A 1 85 ? -9.027 4.804 -2.009 1.00 87.12 85 LYS A N 1
ATOM 701 C CA . LYS A 1 85 ? -9.170 3.363 -1.748 1.00 87.12 85 LYS A CA 1
ATOM 702 C C . LYS A 1 85 ? -9.356 3.097 -0.257 1.00 87.12 85 LYS A C 1
ATOM 704 O O . LYS A 1 85 ? -8.638 3.673 0.564 1.00 87.12 85 LYS A O 1
ATOM 709 N N . ARG A 1 86 ? -10.285 2.202 0.071 1.00 88.50 86 ARG A N 1
ATOM 710 C CA . ARG A 1 86 ? -10.557 1.724 1.430 1.00 88.50 86 ARG A CA 1
ATOM 711 C C . ARG A 1 86 ? -10.529 0.200 1.412 1.00 88.50 86 ARG A C 1
ATOM 713 O O . ARG A 1 86 ? -11.312 -0.406 0.684 1.00 88.50 86 ARG A O 1
ATOM 720 N N . LEU A 1 87 ? -9.589 -0.378 2.153 1.00 89.62 87 LEU A N 1
ATOM 721 C CA . LEU A 1 87 ? -9.509 -1.824 2.356 1.00 89.62 87 LEU A CA 1
ATOM 722 C C . LEU A 1 87 ? -10.473 -2.218 3.465 1.00 89.62 87 LEU A C 1
ATOM 724 O O . LEU A 1 87 ? -10.639 -1.439 4.411 1.00 89.62 87 LEU A O 1
ATOM 728 N N . LYS A 1 88 ? -11.041 -3.423 3.357 1.00 89.75 88 LYS A N 1
ATOM 729 C CA . LYS A 1 88 ? -11.858 -3.982 4.435 1.00 89.75 88 LYS A CA 1
ATOM 730 C C . LYS A 1 88 ? -11.020 -4.189 5.689 1.00 89.75 88 LYS A C 1
ATOM 732 O O . LYS A 1 88 ? -9.791 -4.332 5.639 1.00 89.75 88 LYS A O 1
ATOM 737 N N . GLU A 1 89 ? -11.688 -4.220 6.832 1.00 86.88 89 GLU A N 1
ATOM 738 C CA . GLU A 1 89 ? -11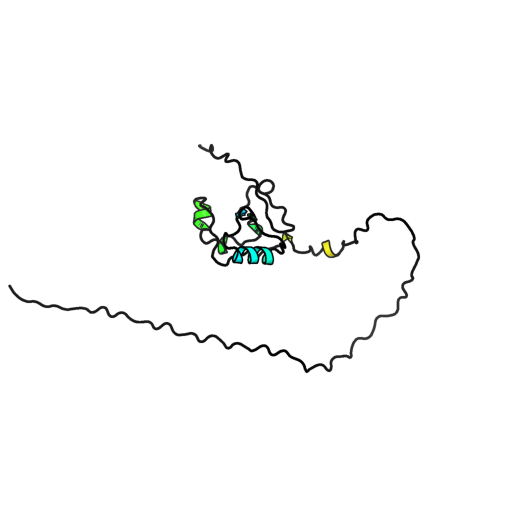.021 -4.526 8.091 1.00 86.88 89 GLU A CA 1
ATOM 739 C C . GLU A 1 89 ? -10.506 -5.973 8.095 1.00 86.88 89 GLU A C 1
ATOM 741 O O . GLU A 1 89 ? -11.160 -6.884 7.596 1.00 86.88 89 GLU A O 1
ATOM 746 N N . GLY A 1 90 ? -9.296 -6.183 8.618 1.00 84.38 90 GLY A N 1
ATOM 747 C CA . GLY A 1 90 ? -8.678 -7.513 8.689 1.00 84.38 90 GLY A CA 1
ATOM 748 C C . GLY A 1 90 ? -8.035 -8.018 7.393 1.00 84.38 90 GLY A C 1
ATOM 749 O O . GLY A 1 90 ? -7.422 -9.080 7.408 1.00 84.38 90 GLY A O 1
ATOM 750 N N . VAL A 1 91 ? -8.095 -7.265 6.291 1.00 90.69 91 VAL A N 1
ATOM 751 C CA . VAL A 1 91 ? -7.430 -7.649 5.037 1.00 90.69 91 VAL A CA 1
ATOM 752 C C . VAL A 1 91 ? -5.920 -7.405 5.114 1.00 90.69 91 VAL A C 1
ATOM 754 O O . VAL A 1 91 ? -5.440 -6.356 5.563 1.00 90.69 91 VAL A O 1
ATOM 757 N N . TYR A 1 92 ? -5.153 -8.374 4.628 1.00 90.12 92 TYR A N 1
ATOM 758 C CA . TYR A 1 92 ? -3.700 -8.317 4.502 1.00 90.12 92 TYR A CA 1
ATOM 759 C C . TYR A 1 92 ? -3.264 -8.911 3.155 1.00 90.12 92 TYR A C 1
ATOM 761 O O . TYR A 1 92 ? -4.070 -9.567 2.494 1.00 90.12 92 TYR A O 1
ATOM 769 N N . PRO A 1 93 ? -2.028 -8.648 2.699 1.00 91.25 93 PRO A N 1
ATOM 770 C CA . PRO A 1 93 ? -1.567 -9.135 1.408 1.00 91.25 93 PRO A CA 1
ATOM 771 C C . PRO A 1 93 ? -1.442 -10.663 1.452 1.00 91.25 93 PRO A C 1
ATOM 773 O O . PRO A 1 93 ? -0.801 -11.203 2.353 1.00 91.25 93 PRO A O 1
ATOM 776 N N . ARG A 1 94 ? -2.091 -11.346 0.502 1.00 89.50 94 ARG A N 1
ATOM 777 C CA . ARG A 1 94 ? -2.203 -12.818 0.457 1.00 89.50 94 ARG A CA 1
ATOM 778 C C . ARG A 1 94 ? -1.340 -13.446 -0.634 1.00 89.50 94 ARG A C 1
ATOM 780 O O . ARG A 1 94 ? -0.978 -14.613 -0.533 1.00 89.50 94 ARG A O 1
ATOM 787 N N . PHE A 1 95 ? -1.029 -12.687 -1.683 1.00 90.12 95 PHE A N 1
ATOM 788 C CA . PHE A 1 95 ? -0.399 -13.212 -2.892 1.00 90.12 95 PHE A CA 1
ATOM 789 C C . PHE A 1 95 ? 1.049 -12.732 -3.005 1.00 90.12 95 PHE A C 1
ATOM 791 O O . PHE A 1 95 ? 1.323 -11.533 -3.052 1.00 90.12 95 PHE A O 1
ATOM 798 N N . PHE A 1 96 ? 1.993 -13.671 -3.073 1.00 89.62 96 PHE A N 1
ATOM 799 C CA . PHE A 1 96 ? 3.431 -13.382 -3.126 1.00 89.62 96 PHE A CA 1
ATOM 800 C C . PHE A 1 96 ? 4.130 -14.146 -4.250 1.00 89.62 96 PHE A C 1
ATOM 802 O O . PHE A 1 96 ? 5.169 -14.769 -4.050 1.00 89.62 96 PHE A O 1
ATOM 809 N N . SER A 1 97 ? 3.601 -14.052 -5.472 1.00 85.06 97 SER A N 1
ATOM 810 C CA . SER A 1 97 ? 4.202 -14.698 -6.650 1.00 85.06 97 SER A CA 1
ATOM 811 C C . SER A 1 97 ? 5.647 -14.252 -6.913 1.00 85.06 97 SER A C 1
ATOM 813 O O . SER A 1 97 ? 6.415 -14.979 -7.527 1.00 85.06 97 SER A O 1
ATOM 815 N N . CYS A 1 98 ? 6.049 -13.075 -6.419 1.00 84.62 98 CYS A N 1
ATOM 816 C CA . CYS A 1 98 ? 7.422 -12.572 -6.514 1.00 84.62 98 CYS A CA 1
ATOM 817 C C . CYS A 1 98 ? 8.423 -13.273 -5.578 1.00 84.62 98 CYS A C 1
ATOM 819 O O . CYS A 1 98 ? 9.624 -13.058 -5.717 1.00 84.62 98 CYS A O 1
ATOM 821 N N . GLN A 1 99 ? 7.944 -14.043 -4.598 1.00 80.44 99 GLN A N 1
ATOM 822 C CA . GLN A 1 99 ? 8.774 -14.767 -3.629 1.00 80.44 99 GLN A CA 1
ATOM 823 C C . GLN A 1 99 ? 8.811 -16.270 -3.886 1.00 80.44 99 GLN A C 1
ATOM 825 O O . GLN A 1 99 ? 9.611 -16.957 -3.256 1.00 80.44 99 GLN A O 1
ATOM 830 N N . ALA A 1 100 ? 7.971 -16.779 -4.791 1.00 75.31 100 ALA A N 1
ATOM 831 C CA . ALA A 1 100 ? 8.016 -18.179 -5.164 1.00 75.31 100 ALA A CA 1
ATOM 832 C C . ALA A 1 100 ? 9.431 -18.502 -5.678 1.00 75.31 100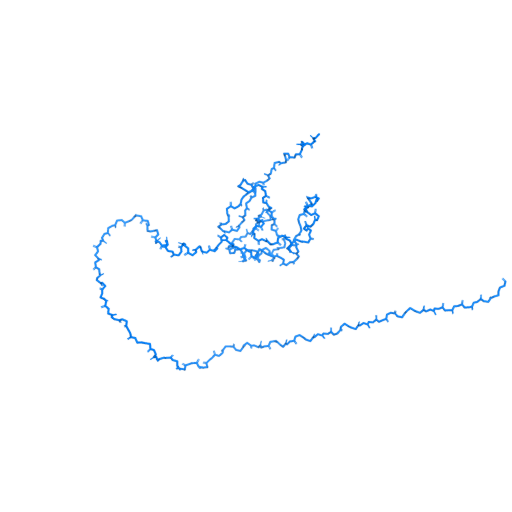 ALA A C 1
ATOM 834 O O . ALA A 1 100 ? 9.898 -17.822 -6.602 1.00 75.31 100 ALA A O 1
ATOM 835 N N . PRO A 1 101 ? 10.135 -19.490 -5.091 1.00 64.69 101 PRO A N 1
ATOM 836 C CA . PRO A 1 101 ? 11.329 -20.009 -5.728 1.00 64.69 101 PRO A CA 1
ATOM 837 C C . PRO A 1 101 ? 10.862 -20.535 -7.081 1.00 64.69 101 PRO A C 1
ATOM 839 O O . PRO A 1 101 ? 9.986 -21.399 -7.137 1.00 64.69 101 PRO A O 1
ATOM 842 N N . SER A 1 102 ? 11.352 -19.961 -8.182 1.00 62.09 102 SER A N 1
ATOM 843 C CA . SER A 1 102 ? 11.041 -20.555 -9.475 1.00 62.09 102 SER A CA 1
ATOM 844 C C . SER A 1 102 ? 11.557 -21.991 -9.426 1.00 62.09 102 SER A C 1
ATOM 846 O O . SER A 1 102 ? 12.671 -22.230 -8.957 1.00 62.09 102 SER A O 1
ATOM 848 N N . GLU A 1 103 ? 10.771 -22.958 -9.893 1.00 57.28 103 GLU A N 1
ATOM 849 C CA . GLU A 1 103 ? 11.215 -24.360 -9.963 1.00 57.28 103 GLU A CA 1
ATOM 850 C C . GLU A 1 103 ? 12.518 -24.505 -10.785 1.00 57.28 103 GLU A C 1
ATOM 852 O O . GLU A 1 103 ? 13.255 -25.472 -10.642 1.00 57.28 103 GLU A O 1
ATOM 857 N N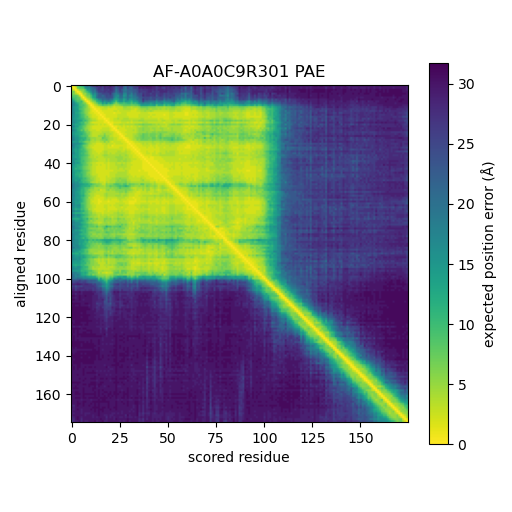 . PHE A 1 104 ? 12.870 -23.475 -11.565 1.00 56.22 104 PHE A N 1
ATOM 858 C CA . PHE A 1 104 ? 14.130 -23.329 -12.294 1.00 56.22 104 PHE A CA 1
ATOM 859 C C . PHE A 1 104 ? 15.296 -22.708 -11.496 1.00 56.22 104 PHE A C 1
ATOM 861 O O . PHE A 1 104 ? 16.450 -22.895 -11.874 1.00 56.22 104 PHE A O 1
ATOM 868 N N . ALA A 1 105 ? 15.051 -21.981 -10.402 1.00 50.25 105 ALA A N 1
ATOM 869 C CA . ALA A 1 105 ? 16.105 -21.412 -9.553 1.00 50.25 105 ALA A CA 1
ATOM 870 C C . ALA A 1 105 ? 16.716 -22.447 -8.595 1.00 50.25 105 ALA A C 1
ATOM 872 O O . ALA A 1 105 ? 17.845 -22.264 -8.143 1.00 50.25 105 ALA A O 1
ATOM 873 N N . SER A 1 106 ? 16.018 -23.561 -8.335 1.00 49.62 106 SER A N 1
ATOM 874 C CA . SER A 1 106 ? 16.553 -24.682 -7.547 1.00 49.62 106 SER A CA 1
ATOM 875 C C . SER A 1 106 ? 17.722 -25.402 -8.235 1.00 49.62 106 SER A C 1
ATOM 877 O O . SER A 1 106 ? 18.456 -26.120 -7.564 1.00 49.62 106 SER A O 1
ATOM 879 N N . ALA A 1 107 ? 17.910 -25.222 -9.547 1.00 52.09 107 ALA A N 1
ATOM 880 C CA . ALA A 1 107 ? 18.959 -25.898 -10.314 1.00 52.09 107 ALA A CA 1
ATOM 881 C C . ALA A 1 107 ? 20.241 -25.061 -10.510 1.00 52.09 107 ALA A C 1
ATOM 883 O O . ALA A 1 107 ? 21.215 -25.570 -11.055 1.00 52.09 107 ALA A O 1
ATOM 884 N N . PHE A 1 108 ? 20.277 -23.796 -10.065 1.00 48.34 108 PHE A N 1
ATOM 885 C CA . PHE A 1 108 ? 21.431 -22.901 -10.261 1.00 48.34 108 PHE A CA 1
ATOM 886 C C . PHE A 1 108 ? 21.844 -22.119 -9.008 1.00 48.34 108 PHE A C 1
ATOM 888 O O . PHE A 1 108 ? 22.475 -21.068 -9.113 1.00 48.34 108 PHE A O 1
ATOM 895 N N . VAL A 1 109 ? 21.592 -22.648 -7.808 1.00 49.09 109 VAL A N 1
ATOM 896 C CA . VAL A 1 109 ? 22.408 -22.242 -6.653 1.00 49.09 109 VAL A CA 1
ATOM 897 C C . VAL A 1 109 ? 23.717 -23.029 -6.704 1.00 49.09 109 VAL A C 1
ATOM 899 O O . VAL A 1 109 ? 23.971 -23.926 -5.908 1.00 49.09 109 VAL A O 1
ATOM 902 N N . LEU A 1 110 ? 24.566 -22.671 -7.669 1.00 52.28 110 LEU A N 1
ATOM 903 C CA . LEU A 1 110 ? 25.996 -22.713 -7.405 1.00 52.28 110 LEU A CA 1
ATOM 904 C C . LEU A 1 110 ? 26.239 -21.710 -6.267 1.00 52.28 110 LEU A C 1
ATOM 906 O O . LEU A 1 110 ? 25.816 -20.555 -6.389 1.00 52.28 110 LEU A O 1
ATOM 910 N N . PRO A 1 111 ? 26.876 -22.106 -5.153 1.00 44.75 111 PRO A N 1
ATOM 911 C CA . PRO A 1 111 ? 27.311 -21.143 -4.160 1.00 44.75 111 PRO A CA 1
ATOM 912 C C . PRO A 1 111 ? 28.292 -20.193 -4.846 1.00 44.75 111 PRO A C 1
ATOM 914 O O . PRO A 1 111 ? 29.323 -20.615 -5.370 1.00 44.75 111 PRO A O 1
ATOM 917 N N . CYS A 1 112 ? 27.953 -18.906 -4.879 1.00 38.53 112 CYS A N 1
ATOM 918 C CA . CYS A 1 112 ? 28.850 -17.859 -5.338 1.00 38.53 112 CYS A CA 1
ATOM 919 C C . CYS A 1 112 ? 30.039 -17.778 -4.367 1.00 38.53 112 CYS A C 1
ATOM 921 O O . CYS A 1 112 ? 30.038 -16.971 -3.438 1.00 38.53 112 CYS A O 1
ATOM 923 N N . ASN A 1 113 ? 31.042 -18.633 -4.568 1.00 42.66 113 ASN A N 1
ATOM 924 C CA . ASN A 1 113 ? 32.366 -18.461 -3.997 1.00 42.66 113 ASN A CA 1
ATOM 925 C C . ASN A 1 113 ? 32.980 -17.204 -4.615 1.00 42.66 113 ASN A C 1
ATOM 927 O O . ASN A 1 113 ? 33.186 -17.111 -5.827 1.00 42.66 113 ASN A O 1
ATOM 931 N N . ALA A 1 114 ? 33.264 -16.232 -3.753 1.00 42.06 114 ALA A N 1
ATOM 932 C CA . ALA A 1 114 ? 34.197 -15.157 -4.037 1.00 42.06 114 ALA A CA 1
ATOM 933 C C . ALA A 1 114 ? 35.561 -15.741 -4.475 1.00 42.06 114 ALA A C 1
ATOM 935 O O . ALA A 1 114 ? 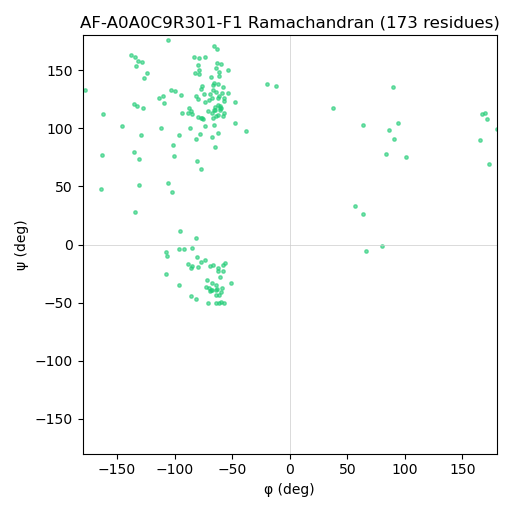35.926 -16.837 -4.041 1.00 42.06 114 ALA A O 1
ATOM 936 N N . PRO A 1 115 ? 36.331 -15.038 -5.323 1.00 43.03 115 PRO A N 1
ATOM 937 C CA . PRO A 1 115 ? 37.590 -15.549 -5.842 1.00 43.03 115 PRO A CA 1
ATOM 938 C C . PRO A 1 115 ? 38.644 -15.572 -4.731 1.00 43.03 115 PRO A C 1
ATOM 940 O O . PRO A 1 115 ? 39.068 -14.534 -4.227 1.00 43.03 115 PRO A O 1
ATOM 943 N N . GLY A 1 116 ? 39.074 -16.777 -4.372 1.00 37.19 116 GLY A N 1
ATOM 944 C CA . GLY A 1 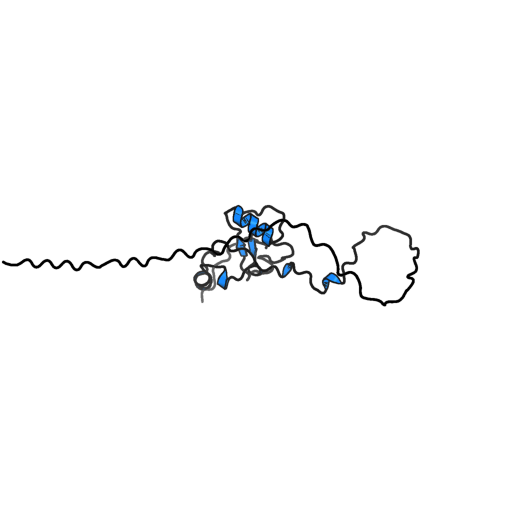116 ? 40.176 -17.048 -3.460 1.00 37.19 116 GLY A CA 1
ATOM 945 C C . GLY A 1 116 ? 40.889 -18.314 -3.915 1.00 37.19 116 GLY A C 1
ATOM 946 O O . GLY A 1 116 ? 40.383 -19.413 -3.750 1.00 37.19 116 GLY A O 1
ATOM 947 N N . SER A 1 117 ? 42.024 -18.101 -4.567 1.00 40.28 117 SER A N 1
ATOM 948 C CA . SER A 1 117 ? 43.054 -19.040 -5.009 1.00 40.28 117 SER A CA 1
ATOM 949 C C . SER A 1 117 ? 43.128 -20.429 -4.340 1.00 40.28 117 SER A C 1
ATOM 951 O O . SER A 1 117 ? 43.231 -20.543 -3.123 1.00 40.28 117 SER A O 1
ATOM 953 N N . SER A 1 118 ? 43.355 -21.420 -5.213 1.00 44.47 118 SER A N 1
ATOM 954 C CA . SER A 1 118 ? 44.223 -22.609 -5.087 1.00 44.47 118 SER A CA 1
ATOM 955 C C . SER A 1 118 ? 43.703 -23.936 -4.512 1.00 44.47 118 SER A C 1
ATOM 957 O O . SER A 1 118 ? 43.135 -24.003 -3.432 1.00 44.47 118 SER A O 1
ATOM 959 N N . ALA A 1 119 ? 44.104 -24.979 -5.257 1.00 40.03 119 ALA A N 1
ATOM 960 C CA . ALA A 1 119 ? 44.300 -26.388 -4.905 1.00 40.03 119 ALA A CA 1
ATOM 961 C C . ALA A 1 119 ? 43.125 -27.358 -5.142 1.00 40.03 119 ALA A C 1
ATOM 963 O O . ALA A 1 119 ? 42.149 -27.418 -4.405 1.00 40.03 119 ALA A O 1
ATOM 964 N N . ILE A 1 120 ? 43.294 -28.144 -6.210 1.00 50.56 120 ILE A N 1
ATOM 965 C CA . ILE A 1 120 ? 42.532 -29.335 -6.587 1.00 50.56 120 ILE A CA 1
ATOM 966 C C . ILE A 1 120 ? 43.282 -30.550 -6.028 1.00 50.56 120 ILE A C 1
ATOM 968 O O . ILE A 1 120 ? 44.460 -30.691 -6.329 1.00 50.56 120 ILE A O 1
ATOM 972 N N . GLU A 1 121 ? 42.584 -31.423 -5.306 1.00 39.69 121 GLU A N 1
ATOM 973 C CA . GLU A 1 121 ? 42.815 -32.873 -5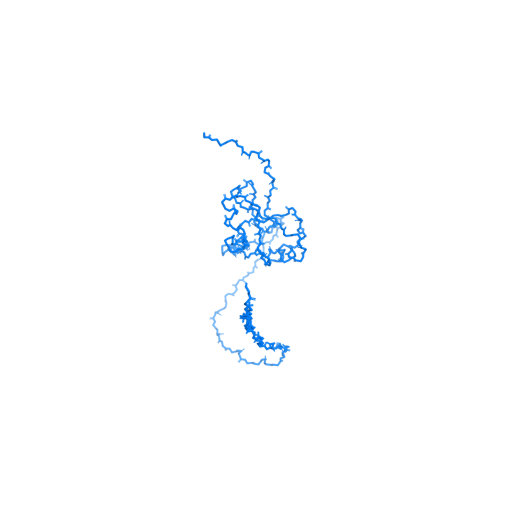.132 1.00 39.69 121 GLU A CA 1
ATOM 974 C C . GLU A 1 121 ? 41.462 -33.391 -4.590 1.00 39.69 121 GLU A C 1
ATOM 976 O O . GLU A 1 121 ? 40.965 -32.888 -3.591 1.00 39.69 121 GLU A O 1
ATOM 981 N N . GLY A 1 122 ? 40.658 -34.199 -5.284 1.00 43.41 122 GLY A N 1
ATOM 982 C CA . GLY A 1 122 ? 40.967 -35.518 -5.823 1.00 43.41 122 GLY A CA 1
ATOM 983 C C . GLY A 1 122 ? 40.376 -36.578 -4.883 1.00 43.41 122 GLY A C 1
ATOM 984 O O . GLY A 1 122 ? 41.120 -37.176 -4.119 1.00 43.41 122 GLY A O 1
ATOM 985 N N . VAL A 1 123 ? 39.050 -36.797 -4.895 1.00 40.28 123 VAL A N 1
ATOM 986 C CA . VAL A 1 123 ? 38.418 -37.891 -4.126 1.00 40.28 123 VAL A CA 1
ATOM 987 C C . VAL A 1 123 ? 37.436 -38.664 -5.007 1.00 40.28 123 VAL A C 1
ATOM 989 O O . VAL A 1 123 ? 36.478 -38.108 -5.540 1.00 40.28 123 VAL A O 1
ATOM 992 N N . ASN A 1 124 ? 37.749 -39.952 -5.160 1.00 42.41 124 ASN A N 1
ATOM 993 C CA . ASN A 1 124 ? 37.026 -40.973 -5.909 1.00 42.41 124 ASN A CA 1
ATOM 994 C C . ASN A 1 124 ? 35.616 -41.213 -5.357 1.00 42.41 124 ASN A C 1
ATOM 996 O O . ASN A 1 124 ? 35.429 -41.343 -4.148 1.00 42.41 124 ASN A O 1
ATOM 1000 N N . ILE A 1 125 ? 34.655 -41.355 -6.269 1.00 39.75 125 ILE A N 1
ATOM 1001 C CA . ILE A 1 125 ? 33.332 -41.918 -6.005 1.00 39.75 125 ILE A CA 1
ATOM 1002 C C . ILE A 1 125 ? 33.463 -43.427 -6.219 1.00 39.75 125 ILE A C 1
ATOM 1004 O O . ILE A 1 125 ? 33.710 -43.865 -7.340 1.00 39.75 125 ILE A O 1
ATOM 1008 N N . THR A 1 126 ? 33.337 -44.217 -5.157 1.00 46.12 126 THR A N 1
ATOM 1009 C CA . THR A 1 126 ? 33.030 -45.643 -5.289 1.00 46.12 126 THR A CA 1
ATOM 1010 C C . THR A 1 126 ? 31.520 -45.784 -5.407 1.00 46.12 126 THR A C 1
ATOM 1012 O O . THR A 1 126 ? 30.782 -45.460 -4.475 1.00 46.12 126 THR A O 1
ATOM 1015 N N . GLU A 1 127 ? 31.088 -46.204 -6.592 1.00 63.81 127 GLU A N 1
ATOM 1016 C CA . GLU A 1 127 ? 29.768 -46.764 -6.854 1.00 63.81 127 GLU A CA 1
ATOM 1017 C C . GLU A 1 127 ? 29.627 -48.049 -6.038 1.00 63.81 127 GLU A C 1
ATOM 1019 O O . GLU A 1 127 ? 30.407 -48.973 -6.233 1.00 63.81 127 GLU A O 1
ATOM 1024 N N . GLU A 1 128 ? 28.651 -48.121 -5.138 1.00 53.25 128 GLU A N 1
ATOM 1025 C CA . GLU A 1 128 ? 28.199 -49.398 -4.591 1.00 53.25 128 GLU A CA 1
ATOM 1026 C C . GLU A 1 128 ? 26.665 -49.394 -4.580 1.00 53.25 128 GLU A C 1
ATOM 1028 O O . GLU A 1 128 ? 26.013 -48.500 -4.034 1.00 53.25 128 GLU A O 1
ATOM 1033 N N . ASP A 1 129 ? 26.168 -50.390 -5.300 1.00 48.53 129 ASP A N 1
ATOM 1034 C CA . ASP A 1 129 ? 24.821 -50.850 -5.612 1.00 48.53 129 ASP A CA 1
ATOM 1035 C C . ASP A 1 129 ? 23.592 -50.301 -4.850 1.00 48.53 129 ASP A C 1
ATOM 1037 O O . ASP A 1 129 ? 23.533 -50.294 -3.615 1.00 48.53 129 ASP A O 1
ATOM 1041 N N . PRO A 1 130 ? 22.507 -49.983 -5.588 1.00 54.38 130 PRO A N 1
ATOM 1042 C CA . PRO A 1 130 ? 21.175 -49.838 -5.031 1.00 54.38 130 PRO A CA 1
ATOM 1043 C C . PRO A 1 130 ? 20.551 -51.228 -4.870 1.00 54.38 130 PRO A C 1
ATOM 1045 O O . PRO A 1 130 ? 20.499 -51.966 -5.844 1.00 54.38 130 PRO A O 1
ATOM 1048 N N . LEU A 1 131 ? 20.049 -51.566 -3.677 1.00 41.09 131 LEU A N 1
ATOM 1049 C CA . LEU A 1 131 ? 18.860 -52.407 -3.423 1.00 41.09 131 LEU A CA 1
ATOM 1050 C C . LEU A 1 131 ? 18.818 -52.808 -1.935 1.00 41.09 131 LEU A C 1
ATOM 1052 O O . LEU A 1 131 ? 19.636 -53.596 -1.480 1.00 41.09 131 LEU A O 1
ATOM 1056 N N . SER A 1 132 ? 17.839 -52.295 -1.183 1.00 43.50 132 SER A N 1
ATOM 1057 C CA . SER A 1 132 ? 16.894 -53.100 -0.383 1.00 43.50 132 SER A CA 1
ATOM 1058 C C . SER A 1 132 ? 16.091 -52.181 0.539 1.00 43.50 132 SER A C 1
ATOM 1060 O O . SER A 1 132 ? 16.616 -51.559 1.460 1.00 43.50 132 SER A O 1
ATOM 1062 N N . ILE A 1 133 ? 14.800 -52.100 0.248 1.00 50.25 133 ILE A N 1
ATOM 1063 C CA . ILE A 1 133 ? 13.753 -51.460 1.044 1.00 50.25 133 ILE A CA 1
ATOM 1064 C C . ILE A 1 133 ? 13.290 -52.473 2.117 1.00 50.25 133 ILE A C 1
ATOM 1066 O O . ILE A 1 133 ? 13.528 -53.668 1.967 1.00 50.25 133 ILE A O 1
ATOM 1070 N N . ASP A 1 134 ? 12.627 -51.962 3.158 1.00 44.47 134 ASP A N 1
ATOM 1071 C CA . ASP A 1 134 ? 11.863 -52.663 4.208 1.00 44.47 134 ASP A CA 1
ATOM 1072 C C . ASP A 1 134 ? 12.615 -53.179 5.446 1.00 44.47 134 ASP A C 1
ATOM 1074 O O . ASP A 1 134 ? 13.187 -54.257 5.453 1.00 44.47 134 ASP A O 1
ATOM 1078 N N . GLU A 1 135 ? 12.544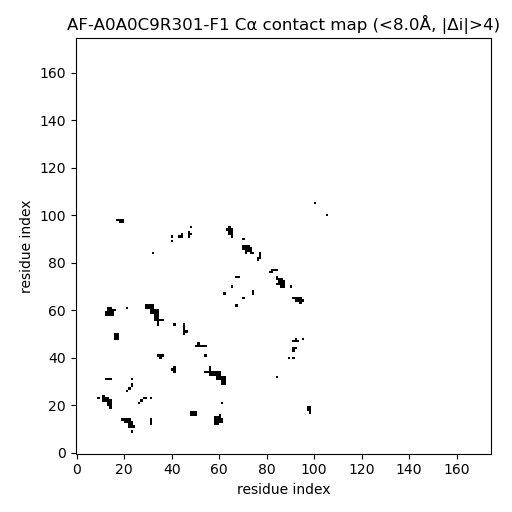 -52.387 6.529 1.00 53.31 135 GLU A N 1
ATOM 1079 C CA . GLU A 1 135 ? 12.094 -52.797 7.880 1.00 53.31 135 GLU A CA 1
ATOM 1080 C C . GLU A 1 135 ? 12.499 -51.740 8.929 1.00 53.31 135 GLU A C 1
ATOM 1082 O O . GLU A 1 135 ? 13.564 -51.813 9.542 1.00 53.31 135 GLU A O 1
ATOM 1087 N N . ARG A 1 136 ? 11.636 -50.740 9.179 1.00 44.19 136 ARG A N 1
ATOM 1088 C CA . ARG A 1 136 ? 11.614 -50.009 10.468 1.00 44.19 136 ARG A CA 1
ATOM 1089 C C . ARG A 1 136 ? 10.334 -49.199 10.696 1.00 44.19 136 ARG A C 1
ATOM 1091 O O . ARG A 1 136 ? 10.367 -48.049 11.117 1.00 44.19 136 ARG A O 1
ATOM 1098 N N . ILE A 1 137 ? 9.180 -49.822 10.470 1.00 47.62 137 ILE A N 1
ATOM 1099 C CA . ILE A 1 137 ? 7.939 -49.406 11.133 1.00 47.62 137 ILE A CA 1
ATOM 1100 C C . ILE A 1 137 ? 7.776 -50.312 12.348 1.00 47.62 137 ILE A C 1
ATOM 1102 O O . ILE A 1 137 ? 7.259 -51.413 12.216 1.00 47.62 137 ILE A O 1
ATOM 1106 N N . GLN A 1 138 ? 8.246 -49.857 13.515 1.00 45.22 138 GLN A N 1
ATOM 1107 C CA . GLN A 1 138 ? 7.595 -50.100 14.808 1.00 45.22 138 GLN A CA 1
ATOM 1108 C C . GLN A 1 138 ? 8.347 -49.416 15.960 1.00 45.22 138 GLN A C 1
ATOM 1110 O O . GLN A 1 138 ? 9.546 -49.617 16.137 1.00 45.22 138 GLN A O 1
ATOM 1115 N N . ARG A 1 139 ? 7.554 -48.731 16.801 1.00 52.62 139 ARG A N 1
ATOM 1116 C CA . ARG A 1 139 ? 7.828 -48.204 18.156 1.00 52.62 139 ARG A CA 1
ATOM 1117 C C . ARG A 1 139 ? 8.375 -46.776 18.245 1.00 52.62 139 ARG A C 1
ATOM 1119 O O . ARG A 1 139 ? 9.574 -46.570 18.352 1.00 52.62 139 ARG A O 1
ATOM 1126 N N . GLN A 1 140 ? 7.453 -45.818 18.352 1.00 44.44 140 GLN A N 1
ATOM 1127 C CA . GLN A 1 140 ? 7.458 -44.822 19.435 1.00 44.44 140 GLN A CA 1
ATOM 1128 C C . GLN A 1 140 ? 6.076 -44.149 19.510 1.00 44.44 140 GLN A C 1
ATOM 1130 O O . GLN A 1 140 ? 5.865 -43.035 19.040 1.00 44.44 140 GLN A O 1
ATOM 1135 N N . GLU A 1 141 ? 5.119 -44.873 20.090 1.00 50.84 141 GLU A N 1
ATOM 1136 C CA . GLU A 1 141 ? 4.072 -44.236 20.890 1.00 50.84 141 GLU A CA 1
ATOM 1137 C C . GLU A 1 141 ? 4.709 -43.790 22.220 1.00 50.84 141 GLU A C 1
ATOM 1139 O O . GLU A 1 141 ? 5.784 -44.263 22.591 1.00 50.84 141 GLU A O 1
ATOM 1144 N N . ASP A 1 142 ? 4.049 -42.866 22.910 1.00 48.38 142 ASP A N 1
ATOM 1145 C CA . ASP A 1 142 ? 4.427 -42.265 24.195 1.00 48.38 142 ASP A CA 1
ATOM 1146 C C . ASP A 1 142 ? 5.410 -41.090 24.138 1.00 48.38 142 ASP A C 1
ATOM 1148 O O . ASP A 1 142 ? 6.586 -41.183 24.498 1.00 48.38 142 ASP A O 1
ATOM 1152 N N . ARG A 1 143 ? 4.860 -39.923 23.773 1.00 47.69 143 ARG A N 1
ATOM 1153 C CA . ARG A 1 143 ? 4.866 -38.691 24.595 1.00 47.69 143 ARG A CA 1
ATOM 1154 C C . ARG A 1 143 ? 4.145 -37.568 23.840 1.00 47.69 143 ARG A C 1
ATOM 1156 O O . ARG A 1 143 ? 4.717 -36.922 22.968 1.00 47.69 143 ARG A O 1
ATOM 1163 N N . GLY A 1 144 ? 2.881 -37.329 24.189 1.00 51.50 144 GLY A N 1
ATOM 1164 C CA . GLY A 1 144 ? 2.165 -36.121 23.766 1.00 51.50 144 GLY A CA 1
ATOM 1165 C C . GLY A 1 144 ? 2.804 -34.837 24.323 1.00 51.50 144 GLY A C 1
ATOM 1166 O O . GLY A 1 144 ? 3.588 -34.878 25.273 1.00 51.50 144 GLY A O 1
ATOM 1167 N N . PRO A 1 145 ? 2.382 -33.678 23.800 1.00 47.06 145 PRO A N 1
ATOM 1168 C CA . PRO A 1 145 ? 1.546 -32.834 24.635 1.00 47.06 145 PRO A CA 1
ATOM 1169 C C . PRO A 1 145 ? 0.131 -32.717 24.074 1.00 47.06 145 PRO A C 1
ATOM 1171 O O . PRO A 1 145 ? -0.118 -32.362 22.928 1.00 47.06 145 PRO A O 1
ATOM 1174 N N . PHE A 1 146 ? -0.771 -33.041 24.985 1.00 48.38 146 PHE A N 1
ATOM 1175 C CA . PHE A 1 146 ? -2.210 -32.876 25.023 1.00 48.38 146 PHE A CA 1
ATOM 1176 C C . PHE A 1 146 ? -2.698 -31.550 24.408 1.00 48.38 146 PHE A C 1
ATOM 1178 O O . PHE A 1 146 ? -2.735 -30.514 25.074 1.00 48.38 146 PHE A O 1
ATOM 1185 N N . PHE A 1 147 ? -3.120 -31.585 23.143 1.00 45.09 147 PHE A N 1
ATOM 1186 C CA . PHE A 1 147 ? -3.963 -30.537 22.576 1.00 45.09 147 PHE A CA 1
ATOM 1187 C C . PHE A 1 147 ? -5.398 -30.791 23.035 1.00 45.09 147 PHE A C 1
ATOM 1189 O O . PHE A 1 147 ? -6.035 -31.756 22.618 1.00 45.09 147 PHE A O 1
ATOM 1196 N N . LYS A 1 148 ? -5.900 -29.933 23.928 1.00 47.81 148 LYS A N 1
ATOM 1197 C CA . LYS A 1 148 ? -7.327 -29.881 24.251 1.00 47.81 148 LYS A CA 1
ATOM 1198 C C . LYS A 1 148 ? -8.086 -29.531 22.972 1.00 47.81 148 LYS A C 1
ATOM 1200 O O . LYS A 1 148 ? -7.908 -28.435 22.442 1.00 47.81 148 LYS A O 1
ATOM 1205 N N . LEU A 1 149 ? -8.926 -30.453 22.503 1.00 48.88 149 LEU A N 1
ATOM 1206 C CA . LEU A 1 149 ? -10.038 -30.117 21.623 1.00 48.88 149 LEU A CA 1
ATOM 1207 C C . LEU A 1 149 ? -10.887 -29.086 22.374 1.00 48.88 149 LEU A C 1
ATOM 1209 O O . LEU A 1 149 ? -11.437 -29.388 23.432 1.00 48.88 149 LEU A O 1
ATOM 1213 N N . VAL A 1 150 ? -10.929 -27.857 21.870 1.00 50.50 150 VAL A N 1
ATOM 1214 C CA . VAL A 1 150 ? -11.936 -26.888 22.296 1.00 50.50 150 VAL A CA 1
ATOM 1215 C C . VAL A 1 150 ? -13.201 -27.246 21.529 1.00 50.50 150 VAL A C 1
ATOM 1217 O O . VAL A 1 150 ? -13.164 -27.414 20.310 1.00 50.50 150 VAL A O 1
ATOM 1220 N N . GLU A 1 151 ? -14.273 -27.460 22.279 1.00 62.38 151 GLU A N 1
ATOM 1221 C CA . GLU A 1 151 ? -15.559 -27.954 21.804 1.00 62.38 151 GLU A CA 1
ATOM 1222 C C . GLU A 1 151 ? -16.209 -27.039 20.749 1.00 62.38 151 GLU A C 1
ATOM 1224 O O . GLU A 1 151 ? -15.906 -25.841 20.684 1.00 62.38 151 GLU A O 1
ATOM 1229 N N . PRO A 1 152 ? -17.088 -27.596 19.894 1.00 53.03 152 PRO A N 1
ATOM 1230 C CA . PRO A 1 152 ? -17.841 -26.827 18.913 1.00 53.03 152 PRO A CA 1
ATOM 1231 C C . PRO A 1 152 ? -18.699 -25.762 19.602 1.00 53.03 152 PRO A C 1
ATOM 1233 O O . PRO A 1 152 ? -19.426 -26.041 20.547 1.00 53.03 152 PRO A O 1
ATOM 1236 N N . PHE A 1 153 ? -18.592 -24.535 19.096 1.00 46.88 153 PHE A N 1
ATOM 1237 C CA . PHE A 1 153 ? -19.366 -23.374 19.517 1.00 46.88 153 PHE A CA 1
ATOM 1238 C C . PHE A 1 153 ? -20.865 -23.688 19.611 1.00 46.88 153 PHE A C 1
ATOM 1240 O O . PHE A 1 153 ? -21.498 -24.017 18.606 1.00 46.88 153 PHE A O 1
ATOM 1247 N N . ASP A 1 154 ? -21.432 -23.479 20.799 1.00 51.81 154 ASP A N 1
ATOM 1248 C CA . ASP A 1 154 ? -22.871 -23.374 20.992 1.00 51.81 154 ASP A CA 1
ATOM 1249 C C . ASP A 1 154 ? -23.406 -22.169 20.209 1.00 51.81 154 ASP A C 1
ATOM 1251 O O . ASP A 1 154 ? -23.137 -21.002 20.510 1.00 51.81 154 ASP A O 1
ATOM 1255 N N . PHE A 1 155 ? -24.176 -22.473 19.169 1.00 44.41 155 PHE A N 1
ATOM 1256 C CA . PHE A 1 155 ? -24.981 -21.524 18.418 1.00 44.41 155 PHE A CA 1
ATOM 1257 C C . PHE A 1 155 ? -26.102 -21.009 19.331 1.00 44.41 155 PHE A C 1
ATOM 1259 O O . PHE A 1 155 ? -27.165 -21.620 19.451 1.00 44.41 155 PHE A O 1
ATOM 1266 N N . ILE A 1 156 ? -25.857 -19.889 20.015 1.00 51.25 156 ILE A N 1
ATOM 1267 C CA . ILE A 1 156 ? -26.893 -19.189 20.775 1.00 51.25 156 ILE A CA 1
ATOM 1268 C C . ILE A 1 156 ? -27.896 -18.616 19.775 1.00 51.25 156 ILE A C 1
ATOM 1270 O O . ILE A 1 156 ? -27.585 -17.738 18.969 1.00 51.25 156 ILE A O 1
ATOM 1274 N N . GLY A 1 157 ? -29.102 -19.175 19.839 1.00 44.06 157 GLY A N 1
ATOM 1275 C CA . GLY A 1 157 ? -30.238 -18.834 19.007 1.00 44.06 157 GLY A CA 1
ATOM 1276 C C . GLY A 1 157 ? -30.566 -17.346 19.040 1.00 44.06 157 GLY A C 1
ATOM 1277 O O . GLY A 1 157 ? -30.735 -16.732 20.094 1.00 44.06 157 GLY A O 1
ATOM 1278 N N . ILE A 1 158 ? -30.716 -16.795 17.843 1.00 51.88 158 ILE A N 1
ATOM 1279 C CA . ILE A 1 158 ? -31.374 -15.520 17.608 1.00 51.88 158 ILE A CA 1
ATOM 1280 C C . ILE A 1 158 ? -32.843 -15.736 17.985 1.00 51.88 158 ILE A C 1
ATOM 1282 O O . ILE A 1 158 ? -33.592 -16.375 17.246 1.00 51.88 158 ILE A O 1
ATOM 1286 N N . LYS A 1 159 ? -33.257 -15.253 19.160 1.00 45.12 159 LYS A N 1
ATOM 1287 C CA . LYS A 1 159 ? -34.679 -15.083 19.459 1.00 45.12 159 LYS A CA 1
ATOM 1288 C C . LYS A 1 159 ? -35.203 -13.993 18.530 1.00 45.12 159 LYS A C 1
ATOM 1290 O O . LYS A 1 159 ? -34.854 -12.826 18.666 1.00 45.12 159 LYS A O 1
ATOM 1295 N N . SER A 1 160 ? -36.014 -14.404 17.567 1.00 58.62 160 SER A N 1
ATOM 1296 C CA . SER A 1 160 ? -36.956 -13.541 16.871 1.00 58.62 160 SER A CA 1
ATOM 1297 C C . SER A 1 160 ? -37.962 -13.024 17.897 1.00 58.62 160 SER A C 1
ATOM 1299 O O . SER A 1 160 ? -38.901 -13.729 18.260 1.00 58.62 160 SER A O 1
ATOM 1301 N N . GLU A 1 161 ? -37.716 -11.826 18.414 1.00 51.41 161 GLU A N 1
ATOM 1302 C CA . GLU A 1 161 ? -38.680 -11.086 19.217 1.00 51.41 161 GLU A CA 1
ATOM 1303 C C . GLU A 1 161 ? -39.562 -10.297 18.246 1.00 51.41 161 GLU A C 1
ATOM 1305 O O . GLU A 1 161 ? -39.157 -9.307 17.637 1.00 51.41 161 GLU A O 1
ATOM 1310 N N . SER A 1 162 ? -40.745 -10.852 18.005 1.00 58.88 162 SER A N 1
ATOM 1311 C CA . SER A 1 162 ? -41.855 -10.228 17.301 1.00 58.88 162 SER A CA 1
ATOM 1312 C C . SER A 1 162 ? -42.338 -9.025 18.108 1.00 58.88 162 SER A C 1
ATOM 1314 O O . SER A 1 162 ? -42.903 -9.193 19.186 1.00 58.88 162 SER A O 1
ATOM 1316 N N . LEU A 1 163 ? -42.098 -7.822 17.589 1.00 52.66 163 LEU A N 1
ATOM 1317 C CA . LEU A 1 163 ? -42.704 -6.596 18.094 1.00 52.66 163 LEU A CA 1
ATOM 1318 C C . LEU A 1 163 ? -44.148 -6.534 17.589 1.00 52.66 163 LEU A C 1
ATOM 1320 O O . LEU A 1 163 ? -44.398 -6.363 16.396 1.00 52.66 163 LEU A O 1
ATOM 1324 N N . ASP A 1 164 ? -45.059 -6.739 18.533 1.00 52.84 164 ASP A N 1
ATOM 1325 C CA . ASP A 1 164 ? -46.504 -6.593 18.411 1.00 52.84 164 ASP A CA 1
ATOM 1326 C C . ASP A 1 164 ? -46.833 -5.137 18.050 1.00 52.84 164 ASP A C 1
ATOM 1328 O O . ASP A 1 164 ? -46.524 -4.209 18.804 1.00 52.84 164 ASP A O 1
ATOM 1332 N N . LEU A 1 165 ? -47.438 -4.923 16.881 1.00 53.88 165 LEU A N 1
ATOM 1333 C CA . LEU A 1 165 ? -48.097 -3.659 16.572 1.00 53.88 165 LEU A CA 1
ATOM 1334 C C . LEU A 1 165 ? -49.447 -3.678 17.285 1.00 53.88 165 LEU A C 1
ATOM 1336 O O . LEU A 1 165 ? -50.416 -4.232 16.774 1.00 53.88 165 LEU A O 1
ATOM 1340 N N . GLY A 1 166 ? -49.475 -3.093 18.482 1.00 49.22 166 GLY A N 1
ATOM 1341 C CA . GLY A 1 166 ? -50.711 -2.756 19.173 1.00 49.22 166 GLY A CA 1
ATOM 1342 C C . GLY A 1 166 ? -51.551 -1.823 18.304 1.00 49.22 166 GLY A C 1
ATOM 1343 O O . GLY A 1 166 ? -51.183 -0.673 18.071 1.00 49.22 166 GLY A O 1
ATOM 1344 N N . GLU A 1 167 ? -52.663 -2.347 17.804 1.00 59.44 167 GLU A N 1
ATOM 1345 C CA . GLU A 1 167 ? -53.755 -1.576 17.227 1.00 59.44 167 GLU A CA 1
ATOM 1346 C C . GLU A 1 167 ? -54.603 -1.060 18.399 1.00 59.44 167 GLU A C 1
ATOM 1348 O O . GLU A 1 167 ? -55.481 -1.755 18.911 1.00 59.44 167 GLU A O 1
ATOM 1353 N N . GLU A 1 168 ? -54.275 0.138 18.892 1.00 60.59 168 GLU A N 1
ATOM 1354 C CA . GLU A 1 168 ? -55.149 0.878 19.805 1.00 60.59 168 GLU A CA 1
ATOM 1355 C C . GLU A 1 168 ? -56.328 1.434 18.999 1.00 60.59 168 GLU A C 1
ATOM 1357 O O . GLU A 1 168 ? -56.225 2.399 18.240 1.00 60.59 168 GLU A O 1
ATOM 1362 N N . VAL A 1 169 ? -57.453 0.743 19.147 1.00 66.06 169 VAL A N 1
ATOM 1363 C CA . VAL A 1 169 ? -58.797 1.247 18.894 1.00 66.06 169 VAL A CA 1
ATOM 1364 C C . VAL A 1 169 ? -59.185 2.176 20.040 1.00 66.06 169 VAL A C 1
ATOM 1366 O O . VAL A 1 169 ? -59.495 1.695 21.125 1.00 66.06 169 VAL A O 1
ATOM 1369 N N . ASP A 1 170 ? -59.235 3.479 19.772 1.00 57.28 170 ASP A N 1
ATOM 1370 C CA . ASP A 1 170 ? -60.032 4.412 20.568 1.00 57.28 170 ASP A CA 1
ATOM 1371 C C . ASP A 1 170 ? -61.188 4.937 19.713 1.00 57.28 170 ASP A C 1
ATOM 1373 O O . ASP A 1 170 ? -61.058 5.798 18.837 1.00 57.28 170 ASP A O 1
ATOM 1377 N N . ASP A 1 171 ? -62.331 4.311 19.973 1.00 62.22 171 ASP A N 1
ATOM 1378 C CA . ASP A 1 171 ? -63.676 4.765 19.672 1.00 62.22 171 ASP A CA 1
ATOM 1379 C C . ASP A 1 171 ? -64.031 5.842 20.710 1.00 62.22 171 ASP A C 1
ATOM 1381 O O . ASP A 1 171 ? -64.220 5.531 21.882 1.00 62.22 171 ASP A O 1
ATOM 1385 N N . ASP A 1 172 ? -64.096 7.108 20.298 1.00 61.59 172 ASP A N 1
ATOM 1386 C CA . ASP A 1 172 ? -64.741 8.162 21.087 1.00 61.59 172 ASP A CA 1
ATOM 1387 C C . ASP A 1 172 ? -65.617 9.022 20.167 1.00 61.59 172 ASP A C 1
ATOM 1389 O O . ASP A 1 172 ? -65.259 10.081 19.649 1.00 61.59 172 ASP A O 1
ATOM 1393 N N . GLY A 1 173 ? -66.791 8.462 19.882 1.00 64.12 173 GLY A N 1
ATOM 1394 C CA . GLY A 1 173 ? -68.044 9.025 20.372 1.00 64.12 173 GLY A CA 1
ATOM 1395 C C . GLY A 1 173 ? -68.199 10.551 20.433 1.00 64.12 173 GLY A C 1
ATOM 1396 O O . GLY A 1 173 ? -67.657 11.228 21.296 1.00 64.12 173 GLY A O 1
ATOM 1397 N N . MET A 1 174 ? -69.178 11.018 19.653 1.00 57.78 174 MET A N 1
ATOM 1398 C CA . MET A 1 174 ? -70.110 12.099 20.003 1.00 57.78 174 MET A CA 1
ATOM 1399 C C . MET A 1 174 ? -69.517 13.506 20.246 1.00 57.78 174 MET A C 1
ATOM 1401 O O . MET A 1 174 ? -69.148 13.856 21.365 1.00 57.78 174 MET A O 1
ATOM 1405 N N . ARG A 1 175 ? -69.659 14.402 19.255 1.00 56.88 175 ARG A N 1
ATOM 1406 C CA . ARG A 1 175 ? -70.684 15.472 19.269 1.00 56.88 175 ARG A CA 1
ATOM 1407 C C . ARG A 1 175 ? -70.747 16.248 17.956 1.00 56.88 175 ARG A C 1
ATOM 1409 O O . ARG A 1 175 ? -69.677 16.621 17.436 1.00 56.88 175 ARG A O 1
#

Secondary structure (DSSP, 8-state):
-------------BB-STT---BTTT-TTS-EEEPPSSHHHHHHHHHHTT--SPPPTT-EEEGGGS-HHHHBTTHHHHHHH-PPP-BPTT------TTTSPPTTGGG------------------------------------------PPPP----------------------

Solvent-accessible surface area (backbone atoms only — not comparable to full-atom values): 12408 Å² total; per-residue (Å²): 136,89,88,81,86,79,91,62,83,74,75,88,47,48,32,71,44,66,76,43,83,56,24,46,81,83,37,67,86,59,54,71,46,64,51,62,86,55,62,69,62,41,51,50,43,23,61,65,48,73,41,94,68,85,84,54,71,84,38,26,38,50,47,83,24,52,58,58,82,79,44,25,75,45,40,68,55,30,73,75,69,67,51,86,82,41,68,44,88,91,68,65,61,79,47,58,80,60,64,56,78,49,87,72,55,76,79,64,73,66,78,84,73,74,95,73,87,88,88,90,84,90,80,86,82,82,87,76,82,92,84,86,84,92,90,85,91,80,87,83,80,92,81,81,84,87,76,78,81,78,75,84,80,82,80,79,74,82,78,84,78,80,81,78,81,80,81,82,82,81,87,78,79,89,135

InterPro domains:
  IPR006612 THAP-type zinc finger [PF05485] (15-96)
  IPR006612 THAP-type zinc finger [PS50950] (9-96)
  IPR006612 THAP-type zinc finger [SM00980] (13-102)
  IPR038441 THAP-type zinc finger superfamily [G3DSA:6.20.210.20] (12-88)

Sequence (175 aa):
MSEERQNRQKSYKYCFVPNCRNTTTSTPNKTFICVPKKEEIRKLWCIASGYNGKLRLSSAICEDHFKLDEDLDNYMEWKMTKCRKRLKEGVYPRFFSCQAPSEFASAFVLPCNAPGSSAIEGVNITEEDPLSIDERIQRQEDRGPFFKLVEPFDFIGIKSESLDLGEEVDDDGMR

Organism: NCBI:txid64838

Radius of gyration: 31.39 Å; Cα contacts (8 Å, |Δi|>4): 129; chains: 1; bounding box: 115×72×51 Å